Protein AF-A0A355FIH4-F1 (afdb_monomer_lite)

Foldseek 3Di:
DVVVVVVVVVVVVVVVVVVVLVVVQVVLVVVLVVLVVCCVPCLPVSLVVLVPDDLVSYDPVSSVSSVVSNVSSCVVPDDPPPDCVVVVVVVVVD

Sequence (94 aa):
MERDVFYLIIACLLFLFISCRQADNEAAFAVLRKWDTLLPQAPYSVKDSLAAFHPEKLSSGNRAYYGLLKTIADDKTYTPFASDSLINSVEKYY

Secondary structure (DSSP, 8-state):
-HHHHHHHHHHHHHHHHHHHHHHHHHHHHHHHHHHHHHTTT-HHHHHHHHHTS-GGGS-HHHHHHHHHHHHHHHHHT------THHHHHHHTT-

Structure (mmCIF, N/CA/C/O backbone):
data_AF-A0A355FIH4-F1
#
_entry.id   AF-A0A355FIH4-F1
#
loop_
_atom_site.group_PDB
_atom_site.id
_atom_site.type_symbol
_atom_site.label_atom_id
_atom_site.label_alt_id
_atom_site.label_comp_id
_atom_site.label_asym_id
_atom_site.label_entity_id
_atom_site.label_seq_id
_atom_site.pdbx_PDB_ins_code
_atom_site.Cartn_x
_atom_site.Cartn_y
_atom_site.Cartn_z
_atom_site.occupancy
_atom_site.B_iso_or_equiv
_atom_site.auth_seq_id
_atom_site.auth_comp_id
_atom_site.auth_asym_id
_atom_site.auth_atom_id
_atom_site.pdbx_PDB_model_num
ATOM 1 N N . MET A 1 1 ? 24.534 -3.593 -42.239 1.00 61.56 1 MET A N 1
ATOM 2 C CA . MET A 1 1 ? 25.039 -2.451 -41.449 1.00 61.56 1 MET A CA 1
ATOM 3 C C . MET A 1 1 ? 23.910 -1.512 -41.038 1.00 61.56 1 MET A C 1
ATOM 5 O O . MET A 1 1 ? 23.567 -1.535 -39.871 1.00 61.56 1 MET A O 1
ATOM 9 N N . GLU A 1 2 ? 23.253 -0.769 -41.940 1.00 73.69 2 GLU A N 1
ATOM 10 C CA . GLU A 1 2 ? 22.184 0.177 -41.529 1.00 73.69 2 GLU A CA 1
ATOM 11 C C . GLU A 1 2 ? 20.954 -0.498 -40.899 1.00 73.69 2 GLU A C 1
ATOM 13 O O . GLU A 1 2 ? 20.394 -0.015 -39.919 1.00 73.69 2 GLU A O 1
ATOM 18 N N . ARG A 1 3 ? 20.578 -1.676 -41.407 1.00 78.88 3 ARG A N 1
ATOM 19 C CA . ARG A 1 3 ? 19.464 -2.471 -40.874 1.00 78.88 3 ARG A CA 1
ATOM 20 C C . ARG A 1 3 ? 19.763 -3.035 -39.478 1.00 78.88 3 ARG A C 1
ATOM 22 O O . ARG A 1 3 ? 18.880 -3.069 -38.633 1.00 78.88 3 ARG A O 1
ATOM 29 N N . ASP A 1 4 ? 21.010 -3.429 -39.229 1.00 84.50 4 ASP A N 1
ATOM 30 C CA . ASP A 1 4 ? 21.460 -3.984 -37.943 1.00 84.50 4 ASP A CA 1
ATOM 31 C C . ASP A 1 4 ? 21.578 -2.884 -36.877 1.00 84.50 4 ASP A C 1
ATOM 33 O O . ASP A 1 4 ? 21.206 -3.089 -35.724 1.00 84.50 4 ASP A O 1
ATOM 37 N N . VAL A 1 5 ? 22.005 -1.682 -37.286 1.00 89.38 5 VAL A N 1
ATOM 38 C CA . VAL A 1 5 ? 21.992 -0.474 -36.445 1.00 89.38 5 VAL A CA 1
ATOM 39 C C . VAL A 1 5 ? 20.559 -0.093 -36.066 1.00 89.38 5 VAL A C 1
ATOM 41 O O . VAL A 1 5 ? 20.296 0.221 -34.908 1.00 89.38 5 VAL A O 1
ATOM 44 N N . PHE A 1 6 ? 19.607 -0.191 -36.998 1.00 91.06 6 PHE A N 1
ATOM 45 C CA . PHE A 1 6 ? 18.195 0.072 -36.713 1.00 91.06 6 PHE A CA 1
ATOM 46 C C . PHE A 1 6 ? 17.608 -0.904 -35.676 1.00 91.06 6 PHE A C 1
ATOM 48 O O . PHE A 1 6 ? 16.950 -0.473 -34.727 1.00 91.06 6 PHE A O 1
ATOM 55 N N . TYR A 1 7 ? 17.902 -2.206 -35.787 1.00 91.88 7 TYR A N 1
ATOM 56 C CA . TYR A 1 7 ? 17.487 -3.194 -34.780 1.00 91.88 7 TYR A CA 1
ATOM 57 C C . TYR A 1 7 ? 18.135 -2.955 -33.411 1.00 91.88 7 TYR A C 1
ATOM 59 O O . TYR A 1 7 ? 17.464 -3.108 -32.391 1.00 91.88 7 TYR A O 1
ATOM 67 N N . LEU A 1 8 ? 19.401 -2.527 -33.371 1.00 91.62 8 LEU A N 1
ATOM 68 C CA . LEU A 1 8 ? 20.079 -2.147 -32.127 1.00 91.62 8 LEU A CA 1
ATOM 69 C C . LEU A 1 8 ? 19.428 -0.934 -31.452 1.00 91.62 8 LEU A C 1
ATOM 71 O O . LEU A 1 8 ? 19.257 -0.937 -30.235 1.00 91.62 8 LEU A O 1
ATOM 75 N N . ILE A 1 9 ? 19.016 0.076 -32.222 1.00 91.06 9 ILE A N 1
ATOM 76 C CA . ILE A 1 9 ? 18.316 1.252 -31.687 1.00 91.06 9 ILE A CA 1
ATOM 77 C C . ILE A 1 9 ? 16.963 0.847 -31.091 1.00 91.06 9 ILE A C 1
ATOM 79 O O . ILE A 1 9 ? 16.651 1.238 -29.967 1.00 91.06 9 ILE A O 1
ATOM 83 N N . ILE A 1 10 ? 16.184 0.020 -31.798 1.00 89.50 10 ILE A N 1
ATOM 84 C CA . ILE A 1 10 ? 14.903 -0.491 -31.284 1.00 89.50 10 ILE A CA 1
ATOM 85 C C . ILE A 1 10 ? 15.116 -1.311 -30.006 1.00 89.50 10 ILE A C 1
ATOM 87 O O . ILE A 1 10 ? 14.385 -1.123 -29.034 1.00 89.50 10 ILE A O 1
ATOM 91 N N . ALA A 1 11 ? 16.128 -2.181 -29.976 1.00 88.25 11 ALA A N 1
ATOM 92 C CA . ALA A 1 11 ? 16.458 -2.962 -28.789 1.00 88.25 11 ALA A CA 1
ATOM 93 C C . ALA A 1 11 ? 16.817 -2.055 -27.599 1.00 88.25 11 ALA A C 1
ATOM 95 O O . ALA A 1 11 ? 16.256 -2.226 -26.518 1.00 88.25 11 ALA A O 1
ATOM 96 N N . CYS A 1 12 ? 17.670 -1.044 -27.798 1.00 86.56 12 CYS A N 1
ATOM 97 C CA . CYS 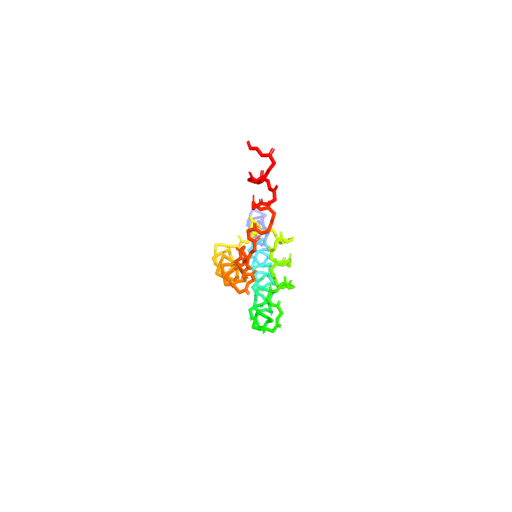A 1 12 ? 18.002 -0.057 -26.766 1.00 86.56 12 CYS A CA 1
ATOM 98 C C . CYS A 1 12 ? 16.765 0.682 -26.239 1.00 86.56 12 CYS A C 1
ATOM 100 O O . CYS A 1 12 ? 16.614 0.825 -25.028 1.00 86.56 12 CYS A O 1
ATOM 102 N N . LEU A 1 13 ? 15.856 1.112 -27.120 1.00 85.81 13 LEU A N 1
ATOM 103 C CA . LEU A 1 13 ? 14.619 1.781 -26.708 1.00 85.81 13 LEU A CA 1
ATOM 104 C C . LEU A 1 13 ? 13.739 0.863 -25.848 1.00 85.81 13 LEU A C 1
ATOM 106 O O . LEU A 1 13 ? 13.235 1.303 -24.818 1.00 85.81 13 LEU A O 1
ATOM 110 N N . LEU A 1 14 ? 13.604 -0.418 -26.209 1.00 82.88 14 LEU A N 1
ATOM 111 C CA . LEU A 1 14 ? 12.857 -1.398 -25.413 1.00 82.88 14 LEU A CA 1
ATOM 112 C C . LEU A 1 14 ? 13.477 -1.621 -24.023 1.00 82.88 14 LEU A C 1
ATOM 114 O O . LEU A 1 14 ? 12.741 -1.702 -23.039 1.00 82.88 14 LEU A O 1
ATOM 118 N N . PHE A 1 15 ? 14.809 -1.662 -23.914 1.00 78.69 15 PHE A N 1
ATOM 119 C CA . PHE A 1 15 ? 15.489 -1.798 -22.620 1.00 78.69 15 PHE A CA 1
ATOM 120 C C . PHE A 1 15 ? 15.247 -0.601 -21.689 1.00 78.69 15 PHE A C 1
ATOM 122 O O . PHE A 1 15 ? 15.076 -0.796 -20.483 1.00 78.69 15 PHE A O 1
ATOM 129 N N . LEU A 1 16 ? 15.145 0.620 -22.227 1.00 79.81 16 LEU A N 1
ATOM 130 C CA . LEU A 1 16 ? 14.843 1.814 -21.426 1.00 79.81 16 LEU A CA 1
ATOM 131 C C . LEU A 1 16 ? 13.450 1.745 -20.775 1.00 79.81 16 LEU A C 1
ATOM 133 O O . LEU A 1 16 ? 13.300 2.115 -19.608 1.00 79.81 16 LEU A O 1
ATOM 137 N N . PHE A 1 17 ? 12.444 1.213 -21.479 1.00 76.25 17 PHE A N 1
ATOM 138 C CA . PHE A 1 17 ? 11.093 1.044 -20.923 1.00 76.25 17 PHE A CA 1
ATOM 139 C C . PHE A 1 17 ? 11.049 0.040 -19.763 1.00 76.25 17 PHE A C 1
ATOM 141 O O . PHE A 1 17 ? 10.301 0.239 -18.804 1.00 76.25 17 PHE A O 1
ATOM 148 N N . ILE A 1 18 ? 11.856 -1.023 -19.822 1.00 76.94 18 ILE A N 1
ATOM 149 C CA . ILE A 1 18 ? 11.904 -2.046 -18.767 1.00 76.94 18 ILE A CA 1
ATOM 150 C C . ILE A 1 18 ? 12.547 -1.473 -17.497 1.00 76.94 18 ILE A C 1
ATOM 152 O O . ILE A 1 18 ? 11.988 -1.630 -16.410 1.00 76.94 18 ILE A O 1
ATOM 156 N N . SER A 1 19 ? 13.665 -0.751 -17.629 1.00 73.81 19 SER A N 1
ATOM 157 C CA . SER A 1 19 ? 14.332 -0.111 -16.486 1.00 73.81 19 SER A CA 1
ATOM 158 C C . SER A 1 19 ? 13.458 0.939 -15.804 1.00 73.81 19 SER A C 1
ATOM 160 O O . SER A 1 19 ? 13.406 0.981 -14.576 1.00 73.81 19 SER A O 1
ATOM 162 N N . CYS A 1 20 ? 12.737 1.758 -16.574 1.00 76.94 20 CYS A N 1
ATOM 163 C CA . CYS A 1 20 ? 11.854 2.781 -16.012 1.00 76.94 20 CYS A CA 1
ATOM 164 C C . CYS A 1 20 ? 10.726 2.150 -15.175 1.00 76.94 20 CYS A C 1
ATOM 166 O O . CYS A 1 20 ? 10.505 2.532 -14.028 1.00 76.94 20 CYS A O 1
ATOM 168 N N . ARG A 1 21 ? 10.105 1.077 -15.685 1.00 84.44 21 ARG A N 1
ATOM 169 C CA . ARG A 1 21 ? 9.052 0.345 -14.966 1.00 84.44 21 ARG A CA 1
ATOM 170 C C . ARG A 1 21 ? 9.549 -0.310 -13.672 1.00 84.44 21 ARG A C 1
ATOM 172 O O . ARG A 1 21 ? 8.788 -0.420 -12.710 1.00 84.44 21 ARG A O 1
ATOM 179 N N . GLN A 1 22 ? 10.800 -0.769 -13.640 1.00 85.88 22 GLN A N 1
ATOM 180 C CA . GLN A 1 22 ? 11.400 -1.339 -12.434 1.00 85.88 22 GLN A CA 1
ATOM 181 C C . GLN A 1 22 ? 11.660 -0.268 -11.366 1.00 85.88 22 GLN A C 1
ATOM 183 O O . GLN A 1 22 ? 11.340 -0.501 -10.201 1.00 85.88 22 GLN A O 1
ATOM 188 N N . ALA A 1 23 ? 12.164 0.903 -11.763 1.00 87.19 23 ALA A N 1
ATOM 189 C CA . ALA A 1 23 ? 12.400 2.020 -10.850 1.00 87.19 23 ALA A CA 1
ATOM 190 C C . ALA A 1 23 ? 11.099 2.506 -10.187 1.00 87.19 23 ALA A C 1
ATOM 192 O O . ALA A 1 23 ? 11.047 2.655 -8.966 1.00 87.19 23 ALA A O 1
ATOM 193 N N . ASP A 1 24 ? 10.021 2.661 -10.963 1.00 88.50 24 ASP A N 1
ATOM 194 C CA . ASP A 1 24 ? 8.703 3.040 -10.435 1.00 88.50 24 ASP A CA 1
ATOM 195 C C . ASP A 1 24 ? 8.171 2.009 -9.431 1.00 88.50 24 ASP A C 1
ATOM 197 O O . ASP A 1 24 ? 7.611 2.349 -8.384 1.00 88.50 24 ASP A O 1
ATOM 201 N N . ASN A 1 25 ? 8.369 0.724 -9.732 1.00 91.56 25 ASN A N 1
ATOM 202 C CA . ASN A 1 25 ? 7.958 -0.362 -8.855 1.00 91.56 25 ASN A CA 1
ATOM 203 C C . ASN A 1 25 ? 8.716 -0.343 -7.517 1.00 91.56 25 ASN A C 1
ATOM 205 O O . ASN A 1 25 ? 8.125 -0.571 -6.461 1.00 91.56 25 ASN A O 1
ATOM 209 N N . GLU A 1 26 ? 10.012 -0.056 -7.549 1.00 93.81 26 GLU A N 1
ATOM 210 C CA . GLU A 1 26 ? 10.851 0.018 -6.356 1.00 93.81 26 GLU A CA 1
ATOM 211 C C . GLU A 1 26 ? 10.533 1.259 -5.510 1.00 93.81 26 GLU A C 1
ATOM 213 O O . GLU A 1 26 ? 10.398 1.162 -4.287 1.00 93.81 26 GLU A O 1
ATOM 218 N N . ALA A 1 27 ? 10.290 2.403 -6.156 1.00 94.19 27 ALA A N 1
ATOM 219 C CA . ALA A 1 27 ? 9.839 3.623 -5.493 1.00 94.19 27 ALA A CA 1
ATOM 220 C C . ALA A 1 27 ? 8.494 3.415 -4.777 1.00 94.19 27 ALA A C 1
ATOM 222 O O . ALA A 1 27 ? 8.345 3.765 -3.604 1.00 94.19 27 ALA A O 1
ATOM 223 N N . ALA A 1 28 ? 7.528 2.780 -5.447 1.00 94.69 28 ALA A N 1
ATOM 224 C CA . ALA A 1 28 ? 6.246 2.445 -4.840 1.00 94.69 28 ALA A CA 1
ATOM 225 C C . ALA A 1 28 ? 6.403 1.482 -3.649 1.00 94.69 28 ALA A C 1
ATOM 227 O O . ALA A 1 28 ? 5.770 1.673 -2.609 1.00 94.69 28 ALA A O 1
ATOM 228 N N . PHE A 1 29 ? 7.283 0.484 -3.760 1.00 96.69 29 PHE A N 1
ATOM 229 C CA . PHE A 1 29 ? 7.563 -0.444 -2.665 1.00 96.69 29 PHE A CA 1
ATOM 230 C C . PHE A 1 29 ? 8.176 0.262 -1.445 1.00 96.69 29 PHE A C 1
ATOM 232 O O . PHE A 1 29 ? 7.797 -0.027 -0.309 1.00 96.69 29 PHE A O 1
ATOM 239 N N . ALA A 1 30 ? 9.077 1.224 -1.659 1.00 97.12 30 ALA A N 1
ATOM 240 C CA . ALA A 1 30 ? 9.677 2.008 -0.582 1.00 97.12 30 ALA A CA 1
ATOM 241 C C . ALA A 1 30 ? 8.632 2.825 0.199 1.00 97.12 30 ALA A C 1
ATOM 243 O O . ALA A 1 30 ? 8.674 2.864 1.431 1.00 97.12 30 ALA A O 1
ATOM 244 N N . VAL A 1 31 ? 7.659 3.426 -0.499 1.00 96.38 31 VAL A N 1
ATOM 245 C CA . VAL A 1 31 ? 6.539 4.145 0.135 1.00 96.38 31 VAL A CA 1
ATOM 246 C C . VAL A 1 31 ? 5.674 3.195 0.966 1.00 96.38 31 VAL A C 1
ATOM 248 O O . VAL A 1 31 ? 5.401 3.489 2.130 1.00 96.38 31 VAL A O 1
ATOM 251 N N . LEU A 1 32 ? 5.301 2.033 0.416 1.00 97.44 32 LEU A N 1
ATOM 252 C CA . LEU A 1 32 ? 4.516 1.028 1.145 1.00 97.44 32 LEU A CA 1
ATOM 253 C C . LEU A 1 32 ? 5.252 0.541 2.401 1.00 97.44 32 LEU A C 1
ATOM 255 O O . LEU A 1 32 ? 4.660 0.468 3.474 1.00 97.44 32 LEU A O 1
ATOM 259 N N . ARG A 1 33 ? 6.563 0.287 2.305 1.00 97.81 33 ARG A N 1
ATOM 260 C CA . ARG A 1 33 ? 7.383 -0.100 3.463 1.00 97.81 33 ARG A CA 1
ATOM 261 C C . ARG A 1 33 ? 7.409 0.994 4.532 1.00 97.81 33 ARG A C 1
ATOM 263 O O . ARG A 1 33 ? 7.338 0.692 5.718 1.00 97.81 33 ARG A O 1
ATOM 270 N N . LYS A 1 34 ? 7.487 2.268 4.139 1.00 97.44 34 LYS A N 1
ATOM 271 C CA . LYS A 1 34 ? 7.412 3.383 5.093 1.00 97.44 34 LYS A CA 1
ATOM 272 C C . LYS A 1 34 ? 6.084 3.365 5.851 1.00 97.44 34 LYS A C 1
ATOM 274 O O . LYS A 1 34 ? 6.085 3.508 7.071 1.00 97.44 34 LYS A O 1
ATOM 279 N N . TRP A 1 35 ? 4.964 3.164 5.163 1.00 97.88 35 TRP A N 1
ATOM 280 C CA . TRP A 1 35 ? 3.666 3.063 5.831 1.00 97.88 35 TRP A CA 1
ATOM 281 C C . TRP A 1 35 ? 3.568 1.868 6.765 1.00 97.88 35 TRP A C 1
ATOM 283 O O . TRP A 1 35 ? 3.056 2.042 7.863 1.00 97.88 35 TRP A O 1
ATOM 293 N N . ASP A 1 36 ? 4.120 0.717 6.394 1.00 97.88 36 ASP A N 1
ATOM 294 C CA . ASP A 1 36 ? 4.192 -0.449 7.278 1.00 97.88 36 ASP A CA 1
ATOM 295 C C . ASP A 1 36 ? 4.902 -0.121 8.603 1.00 97.88 36 ASP A C 1
ATOM 297 O O . ASP A 1 36 ? 4.380 -0.385 9.683 1.00 97.88 36 ASP A O 1
ATOM 301 N N . THR A 1 37 ? 6.032 0.594 8.548 1.00 97.38 37 THR A N 1
ATOM 302 C CA . THR A 1 37 ? 6.738 1.016 9.774 1.00 97.38 37 THR A CA 1
ATOM 303 C C . THR A 1 37 ? 5.953 2.018 10.630 1.00 97.38 37 THR A C 1
ATOM 305 O O . THR A 1 37 ? 6.127 2.052 11.847 1.00 97.38 37 THR A O 1
ATOM 308 N N . LEU A 1 38 ? 5.088 2.832 10.013 1.00 97.12 38 LEU A N 1
ATOM 309 C CA . LEU A 1 38 ? 4.265 3.839 10.697 1.00 97.12 38 LEU A CA 1
ATOM 310 C C . LEU A 1 38 ? 2.928 3.278 11.196 1.00 97.12 38 LEU A C 1
ATOM 312 O O . LEU A 1 38 ? 2.329 3.840 12.113 1.00 97.12 38 LEU A O 1
ATOM 316 N N . LEU A 1 39 ? 2.472 2.167 10.619 1.00 95.56 39 LEU A N 1
ATOM 317 C CA . LEU A 1 39 ? 1.184 1.532 10.879 1.00 95.56 39 LEU A CA 1
ATOM 318 C C . LEU A 1 39 ? 0.917 1.247 12.370 1.00 95.56 39 LEU A C 1
ATOM 320 O O . LEU A 1 39 ? -0.218 1.454 12.803 1.00 95.56 39 LEU A O 1
ATOM 324 N N . PRO A 1 40 ? 1.905 0.825 13.192 1.00 94.81 40 PRO A N 1
ATOM 325 C CA . PRO A 1 40 ? 1.682 0.608 14.621 1.00 94.81 40 PRO A CA 1
ATOM 326 C C . PRO A 1 40 ? 1.484 1.905 15.414 1.00 94.81 40 PRO A C 1
ATOM 328 O O . PRO A 1 40 ? 0.834 1.882 16.453 1.00 94.81 40 PRO A O 1
ATOM 331 N N . GLN A 1 41 ? 2.065 3.016 14.952 1.00 96.31 41 GLN A N 1
ATOM 332 C CA . GLN A 1 41 ? 2.146 4.278 15.696 1.00 96.31 41 GLN A CA 1
ATOM 333 C C . GLN A 1 41 ? 1.033 5.255 15.301 1.00 96.31 41 GLN A C 1
ATOM 335 O O . GLN A 1 41 ? 0.507 5.969 16.148 1.00 96.31 41 GLN A O 1
ATOM 340 N N . ALA A 1 42 ? 0.673 5.289 14.016 1.00 96.00 42 ALA A N 1
ATOM 341 C CA . ALA A 1 42 ? -0.277 6.248 13.457 1.00 96.00 42 ALA A CA 1
ATOM 342 C C . ALA A 1 42 ? -1.219 5.585 12.429 1.00 96.00 42 ALA A C 1
ATOM 344 O O . ALA A 1 42 ? -1.197 5.941 11.246 1.00 96.00 42 ALA A O 1
ATOM 345 N N . PRO A 1 43 ? -2.068 4.625 12.849 1.00 95.56 43 PRO A N 1
ATOM 346 C CA . PRO A 1 43 ? -2.901 3.849 11.929 1.00 95.56 43 PRO A CA 1
ATOM 347 C C . PRO A 1 43 ? -3.906 4.710 11.144 1.00 95.56 43 PRO A C 1
ATOM 349 O O . PRO A 1 43 ? -4.129 4.446 9.966 1.00 95.56 43 PRO A O 1
ATOM 352 N N . TYR A 1 44 ? -4.447 5.779 11.744 1.00 95.62 44 TYR A N 1
ATOM 353 C CA . TYR A 1 44 ? -5.347 6.721 11.061 1.00 95.62 44 TYR A CA 1
ATOM 354 C C . TYR A 1 44 ? -4.649 7.473 9.922 1.00 95.62 44 TYR A C 1
ATOM 356 O O . TYR A 1 44 ? -5.127 7.463 8.793 1.00 95.62 44 TYR A O 1
ATOM 364 N N . SER A 1 45 ? -3.467 8.044 10.172 1.00 96.12 45 SER A N 1
ATOM 365 C CA . SER A 1 45 ? -2.709 8.767 9.142 1.00 96.12 45 SER A CA 1
ATOM 366 C C . SER A 1 45 ? -2.268 7.855 7.995 1.00 96.12 45 SER A C 1
ATOM 368 O O . SER A 1 45 ? -2.230 8.273 6.835 1.00 96.12 45 SER A O 1
ATOM 370 N N . VAL A 1 46 ? -1.935 6.600 8.308 1.00 97.19 46 VAL A N 1
ATOM 371 C CA . VAL A 1 46 ? -1.601 5.598 7.292 1.00 97.19 46 VAL A CA 1
ATOM 372 C C . VAL A 1 46 ? -2.835 5.221 6.474 1.00 97.19 46 VAL A C 1
ATOM 374 O O . VAL A 1 46 ? -2.742 5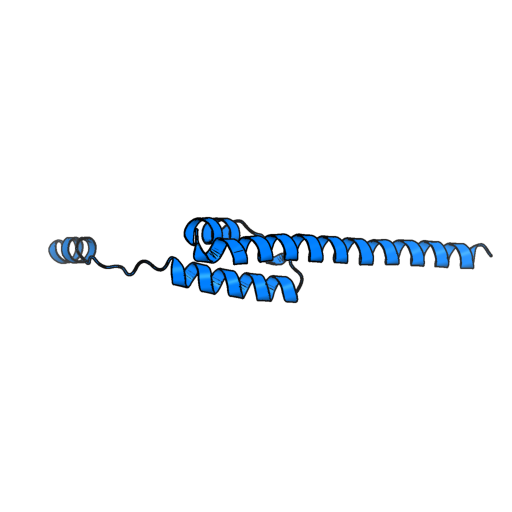.188 5.250 1.00 97.19 46 VAL A O 1
ATOM 377 N N . LYS A 1 47 ? -3.995 5.011 7.107 1.00 96.75 47 LYS A N 1
ATOM 378 C CA . LYS A 1 47 ? -5.265 4.766 6.407 1.00 96.75 47 LYS A CA 1
ATOM 379 C C . LYS A 1 47 ? -5.620 5.896 5.443 1.00 96.75 47 LYS A C 1
ATOM 381 O O . LYS A 1 47 ? -5.918 5.616 4.285 1.00 96.75 47 LYS A O 1
ATOM 386 N N . ASP A 1 48 ? -5.519 7.147 5.884 1.00 96.19 48 ASP A N 1
ATOM 387 C CA . ASP A 1 48 ? -5.791 8.315 5.037 1.00 96.19 48 ASP A CA 1
ATOM 388 C C . ASP A 1 48 ? -4.831 8.374 3.841 1.00 96.19 48 ASP A C 1
ATOM 390 O O . ASP A 1 48 ? -5.244 8.583 2.700 1.00 96.19 48 ASP A O 1
ATOM 394 N N . SER A 1 49 ? -3.545 8.103 4.082 1.00 95.94 49 SER A N 1
ATOM 395 C CA . SER A 1 49 ? -2.533 8.045 3.021 1.00 95.94 49 SER A CA 1
ATOM 396 C C . SER A 1 49 ? -2.815 6.924 2.014 1.00 95.94 49 SER A C 1
ATOM 398 O O . SER A 1 49 ? -2.694 7.130 0.807 1.00 95.94 49 SER A O 1
ATOM 400 N N . LEU A 1 50 ? -3.217 5.743 2.495 1.00 96.12 50 LEU A N 1
ATOM 401 C CA . LEU A 1 50 ? -3.590 4.600 1.659 1.00 96.12 50 LEU A CA 1
ATOM 402 C C . LEU A 1 50 ? -4.861 4.875 0.845 1.00 96.12 50 LEU A C 1
ATOM 404 O O . LEU A 1 50 ? -4.967 4.391 -0.283 1.00 96.12 50 LEU A O 1
ATOM 408 N N . ALA A 1 51 ? -5.810 5.643 1.386 1.00 94.81 51 ALA A N 1
ATOM 409 C CA . ALA A 1 51 ? -7.036 6.034 0.692 1.00 94.81 51 ALA A CA 1
ATOM 410 C C . ALA A 1 51 ? -6.776 7.040 -0.441 1.00 94.81 51 ALA A C 1
ATOM 412 O O . ALA A 1 51 ? -7.436 6.977 -1.475 1.00 94.81 51 ALA A O 1
ATOM 413 N N . ALA A 1 52 ? -5.794 7.930 -0.274 1.00 93.50 52 ALA A N 1
ATOM 414 C CA . ALA A 1 52 ? -5.376 8.881 -1.306 1.00 93.50 52 ALA A CA 1
ATOM 415 C C . ALA A 1 52 ? -4.468 8.265 -2.392 1.00 93.50 52 ALA A C 1
ATOM 417 O O . ALA A 1 52 ? -4.102 8.940 -3.355 1.00 93.50 52 ALA A O 1
ATOM 418 N N . PHE A 1 53 ? -4.058 7.004 -2.237 1.00 92.69 53 PHE A N 1
ATOM 419 C CA . PHE A 1 53 ? -3.140 6.338 -3.155 1.00 92.69 53 PHE A CA 1
ATOM 420 C C . PHE A 1 53 ? -3.864 5.705 -4.354 1.00 92.69 53 PHE A C 1
ATOM 422 O O . PHE A 1 53 ? -5.036 5.355 -4.273 1.00 92.69 53 PHE A O 1
ATOM 429 N N . HIS A 1 54 ?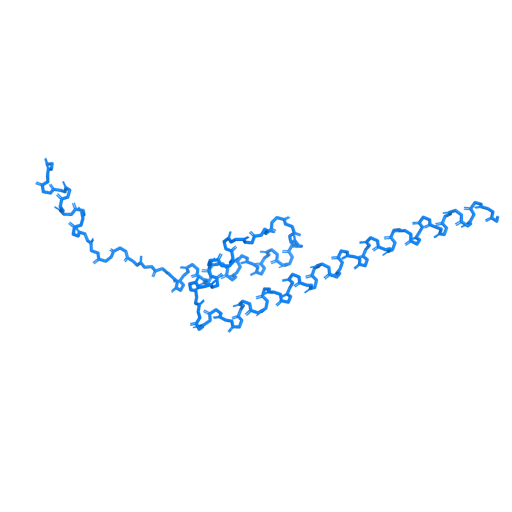 -3.138 5.511 -5.459 1.00 91.75 54 HIS A N 1
ATOM 430 C CA . HIS A 1 54 ? -3.642 4.965 -6.728 1.00 91.75 54 HIS A CA 1
ATOM 431 C C . HIS A 1 54 ? -3.173 3.510 -6.945 1.00 91.75 54 HIS A C 1
ATOM 433 O O . HIS A 1 54 ? -2.189 3.273 -7.661 1.00 91.75 54 HIS A O 1
ATOM 439 N N . PRO A 1 55 ? -3.816 2.503 -6.317 1.00 90.94 55 PRO A N 1
ATOM 440 C CA . PRO A 1 55 ? -3.358 1.113 -6.360 1.00 90.94 55 PRO A CA 1
ATOM 441 C C . PRO A 1 55 ? -3.407 0.489 -7.763 1.00 90.94 55 PRO A C 1
ATOM 443 O O . PRO A 1 55 ? -2.699 -0.485 -8.037 1.00 90.94 55 PRO A O 1
ATOM 446 N N . GLU A 1 56 ? -4.201 1.048 -8.677 1.00 91.12 56 GLU A N 1
ATOM 447 C CA . GLU A 1 56 ? -4.328 0.618 -10.069 1.00 91.12 56 GLU A CA 1
ATOM 448 C C . GLU A 1 56 ? -3.035 0.777 -10.882 1.00 91.12 56 GLU A C 1
ATOM 450 O O . GLU A 1 56 ? -2.847 0.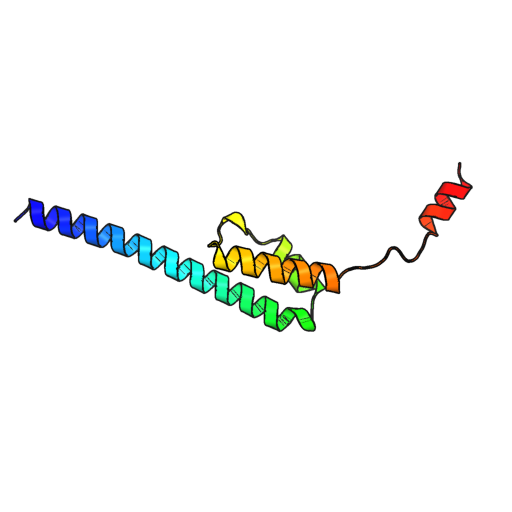071 -11.874 1.00 91.12 56 GLU A O 1
ATOM 455 N N . LYS A 1 57 ? -2.119 1.645 -10.437 1.00 88.44 57 LYS A N 1
ATOM 456 C CA . LYS A 1 57 ? -0.818 1.879 -11.084 1.00 88.44 57 LYS A CA 1
ATOM 457 C C . LYS A 1 57 ? 0.293 0.972 -10.553 1.00 88.44 57 LYS A C 1
ATOM 459 O O . LYS A 1 57 ? 1.376 0.920 -11.129 1.00 88.44 57 LYS A O 1
ATOM 464 N N . LEU A 1 58 ? 0.036 0.243 -9.468 1.00 92.75 58 LEU A N 1
ATOM 465 C CA . LEU A 1 58 ? 1.016 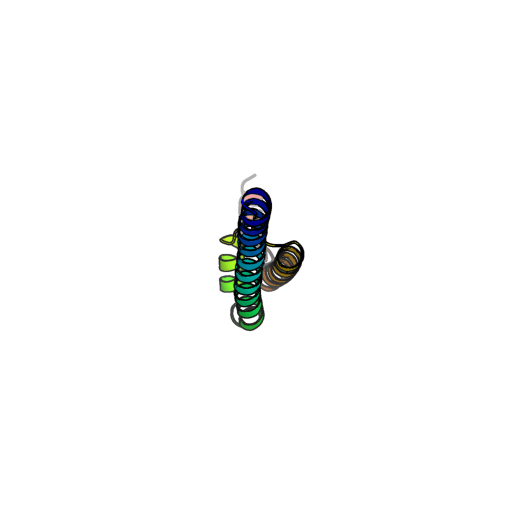-0.648 -8.857 1.00 92.75 58 LEU A CA 1
ATOM 466 C C . LEU A 1 58 ? 1.192 -1.933 -9.661 1.00 92.75 58 LEU A C 1
ATOM 468 O O . LEU A 1 58 ? 0.239 -2.452 -10.253 1.00 92.75 58 LEU A O 1
ATOM 472 N N . SER A 1 59 ? 2.403 -2.493 -9.588 1.00 94.00 59 SER A N 1
ATOM 473 C CA . SER A 1 59 ? 2.637 -3.891 -9.945 1.00 94.00 59 SER A CA 1
ATOM 474 C C . SER A 1 59 ? 1.759 -4.818 -9.100 1.00 94.00 59 SER A C 1
ATOM 476 O O . SER A 1 59 ? 1.274 -4.441 -8.031 1.00 94.00 59 SER A O 1
ATOM 478 N N . SER A 1 60 ? 1.576 -6.058 -9.551 1.00 93.69 60 SER A N 1
ATOM 479 C CA . SER A 1 60 ? 0.792 -7.059 -8.818 1.00 93.69 60 SER A CA 1
ATOM 480 C C . SER A 1 60 ? 1.294 -7.270 -7.385 1.00 93.69 60 SER A C 1
ATOM 482 O O . SER A 1 60 ? 0.486 -7.298 -6.459 1.00 93.69 60 SER A O 1
ATOM 484 N N . GLY A 1 61 ? 2.614 -7.348 -7.187 1.00 95.31 61 GLY A N 1
ATOM 485 C CA . GLY A 1 61 ? 3.227 -7.524 -5.867 1.00 95.31 61 GLY A CA 1
ATOM 486 C C . GLY A 1 61 ? 2.975 -6.336 -4.937 1.00 95.31 61 GLY A C 1
ATOM 487 O O . GLY A 1 61 ? 2.492 -6.514 -3.820 1.00 95.31 61 GLY A O 1
ATOM 488 N N . ASN A 1 62 ? 3.205 -5.113 -5.419 1.00 96.75 62 ASN A N 1
ATOM 489 C CA . ASN A 1 62 ? 2.943 -3.913 -4.625 1.00 96.75 62 ASN A CA 1
ATOM 490 C C . ASN A 1 62 ? 1.449 -3.715 -4.352 1.00 96.75 62 ASN A C 1
ATOM 492 O O . ASN A 1 62 ? 1.086 -3.243 -3.280 1.00 96.75 62 ASN A O 1
ATOM 496 N N . ARG A 1 63 ? 0.569 -4.104 -5.281 1.00 96.81 63 ARG A N 1
ATOM 497 C CA . ARG A 1 63 ? -0.884 -4.057 -5.072 1.00 96.81 63 ARG A CA 1
ATOM 498 C C . ARG A 1 63 ? -1.336 -5.039 -3.995 1.00 96.81 63 ARG A C 1
ATOM 500 O O . ARG A 1 63 ? -2.172 -4.681 -3.169 1.00 96.81 63 ARG A O 1
ATOM 507 N N . ALA A 1 64 ? -0.776 -6.247 -3.979 1.00 97.81 64 ALA A N 1
ATOM 508 C CA . ALA A 1 64 ? -1.033 -7.210 -2.913 1.00 97.81 64 ALA A CA 1
ATOM 509 C C . ALA A 1 64 ? -0.560 -6.663 -1.558 1.00 97.81 64 ALA A C 1
ATOM 511 O O . ALA A 1 64 ? -1.309 -6.703 -0.582 1.00 97.81 64 ALA A O 1
ATOM 512 N N . TYR A 1 65 ? 0.639 -6.072 -1.514 1.00 98.00 65 TYR A N 1
ATOM 513 C CA . TYR A 1 65 ? 1.171 -5.496 -0.282 1.00 98.00 65 TYR A CA 1
ATOM 514 C C . TYR A 1 65 ? 0.356 -4.289 0.210 1.00 98.00 65 TYR A C 1
ATOM 516 O O . TYR A 1 65 ? 0.025 -4.200 1.389 1.00 98.00 65 TYR A O 1
ATOM 524 N N . TYR A 1 66 ? -0.067 -3.413 -0.704 1.00 98.12 66 TYR A N 1
ATOM 525 C CA . TYR A 1 66 ? -1.025 -2.343 -0.423 1.00 98.12 66 TYR A CA 1
ATOM 526 C C . TYR A 1 66 ? -2.320 -2.880 0.205 1.00 98.12 66 TYR A C 1
ATOM 528 O O . TYR A 1 66 ? -2.781 -2.345 1.211 1.00 98.12 66 TYR A O 1
ATOM 536 N N . GLY A 1 67 ? -2.892 -3.952 -0.356 1.00 97.62 67 GLY A N 1
ATOM 537 C CA . GLY A 1 67 ? -4.115 -4.567 0.167 1.00 97.62 67 GLY A CA 1
ATOM 538 C C . GLY A 1 67 ? -3.953 -5.090 1.595 1.00 97.62 67 GLY A C 1
ATOM 539 O O . GLY A 1 67 ? -4.846 -4.901 2.424 1.00 97.62 67 GLY A O 1
ATOM 540 N N . LEU A 1 68 ? -2.794 -5.679 1.906 1.00 98.19 68 LEU A N 1
ATOM 541 C CA . LEU A 1 68 ? -2.455 -6.108 3.262 1.00 98.19 68 LEU A CA 1
ATOM 542 C C . LEU A 1 68 ? -2.428 -4.920 4.232 1.00 98.19 68 LEU A C 1
ATOM 544 O O . LEU A 1 68 ? -3.135 -4.940 5.237 1.00 98.19 68 LEU A O 1
ATOM 548 N N . LEU A 1 69 ? -1.668 -3.867 3.909 1.00 98.12 69 LEU A N 1
ATOM 549 C CA . LEU A 1 69 ? -1.567 -2.675 4.758 1.00 98.12 69 LEU A CA 1
ATOM 550 C C . LEU A 1 69 ? -2.923 -2.003 4.965 1.00 98.12 69 LEU A C 1
ATOM 552 O O . LEU A 1 69 ? -3.247 -1.618 6.085 1.00 98.12 69 LEU A O 1
ATOM 556 N N . LYS A 1 70 ? -3.741 -1.916 3.909 1.00 97.69 70 LYS A N 1
ATOM 557 C CA . LYS A 1 70 ? -5.100 -1.374 3.990 1.00 97.69 70 LYS A CA 1
ATOM 558 C C . LYS A 1 70 ? -5.969 -2.180 4.950 1.00 97.69 70 LYS A C 1
ATOM 560 O O . LYS A 1 70 ? -6.628 -1.594 5.797 1.00 97.69 70 LYS A O 1
ATOM 565 N N . THR A 1 71 ? -5.931 -3.505 4.848 1.00 97.06 71 THR A N 1
ATOM 566 C CA . THR A 1 71 ? -6.715 -4.392 5.719 1.00 97.06 71 THR A CA 1
ATOM 567 C C . THR A 1 71 ? -6.332 -4.201 7.186 1.00 97.06 71 THR A C 1
ATOM 569 O O . THR A 1 71 ? -7.202 -4.054 8.038 1.00 97.06 71 THR A O 1
ATOM 572 N N . ILE A 1 72 ? -5.031 -4.129 7.480 1.00 97.19 72 ILE A N 1
ATOM 573 C CA . ILE A 1 72 ? -4.537 -3.914 8.846 1.00 97.19 72 ILE A CA 1
ATOM 574 C C . ILE A 1 72 ? -4.885 -2.503 9.347 1.00 97.19 72 ILE A C 1
ATOM 576 O O . ILE A 1 72 ? -5.250 -2.335 10.508 1.00 97.19 72 ILE A O 1
ATOM 580 N N . ALA A 1 73 ? -4.772 -1.477 8.498 1.00 96.81 73 ALA A N 1
ATOM 581 C CA . ALA A 1 73 ? -5.143 -0.110 8.858 1.00 96.81 73 ALA A CA 1
ATOM 582 C C . ALA A 1 73 ? -6.645 0.001 9.161 1.00 96.81 73 AL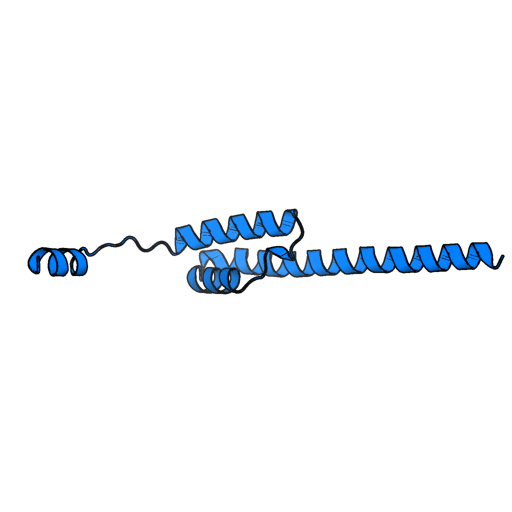A A C 1
ATOM 584 O O . ALA A 1 73 ? -7.032 0.636 10.141 1.00 96.81 73 ALA A O 1
ATOM 585 N N . ASP A 1 74 ? -7.489 -0.633 8.346 1.00 95.12 74 ASP A N 1
ATOM 586 C CA . ASP A 1 74 ? -8.938 -0.669 8.538 1.00 95.12 74 ASP A CA 1
ATOM 587 C C . ASP A 1 74 ? -9.310 -1.364 9.855 1.00 95.12 74 ASP A C 1
ATOM 589 O O . ASP A 1 74 ? -10.098 -0.808 10.615 1.00 95.12 74 ASP A O 1
ATOM 593 N N . ASP A 1 75 ? -8.681 -2.499 10.168 1.00 95.19 75 ASP A N 1
ATOM 594 C CA . ASP A 1 75 ? -8.850 -3.209 11.443 1.00 95.19 75 ASP A CA 1
ATOM 595 C C . ASP A 1 75 ? -8.433 -2.344 12.647 1.00 95.19 75 ASP A C 1
ATOM 597 O O . ASP A 1 75 ? -9.203 -2.137 13.582 1.00 95.19 75 ASP A O 1
ATOM 601 N N . LYS A 1 76 ? -7.246 -1.728 12.595 1.00 93.56 76 LYS A N 1
ATOM 602 C CA . LYS A 1 76 ? -6.724 -0.886 13.688 1.00 93.56 76 LYS A CA 1
ATOM 603 C C . LYS A 1 76 ? -7.501 0.408 13.917 1.00 93.56 76 LYS A C 1
ATOM 605 O O . LYS A 1 76 ? -7.434 0.975 15.004 1.00 93.56 76 LYS A O 1
ATOM 610 N N . THR A 1 77 ? -8.165 0.916 12.886 1.00 94.00 77 THR A N 1
ATOM 611 C CA . THR A 1 77 ? -8.975 2.145 12.951 1.00 94.00 77 THR A CA 1
ATOM 612 C C . THR A 1 77 ? -10.460 1.850 13.086 1.00 94.00 77 THR A C 1
ATOM 614 O O . THR A 1 77 ? -11.275 2.771 13.019 1.00 94.00 77 THR A O 1
ATOM 617 N N . TYR A 1 78 ? -10.828 0.580 13.251 1.00 88.50 78 TYR A N 1
ATOM 618 C CA . TYR A 1 78 ? -12.207 0.194 13.438 1.00 88.50 78 TYR A CA 1
ATOM 619 C C . TYR A 1 78 ? -12.732 0.781 14.749 1.00 88.50 78 TYR A C 1
ATOM 621 O O . TYR A 1 78 ? -12.300 0.420 15.845 1.00 88.50 78 TYR A O 1
ATOM 629 N N . THR A 1 79 ? -13.685 1.697 14.632 1.00 76.44 79 THR A N 1
ATOM 630 C CA . THR A 1 79 ? -14.471 2.191 15.753 1.00 76.44 79 THR A CA 1
ATOM 631 C C . THR A 1 79 ? -15.809 1.456 15.746 1.00 76.44 79 THR A C 1
ATOM 633 O O . THR A 1 79 ? -16.630 1.701 14.859 1.00 76.44 79 THR A O 1
ATOM 636 N N . PRO A 1 80 ? -16.064 0.534 16.695 1.00 71.06 80 PRO A N 1
ATOM 637 C CA . PRO A 1 80 ? -17.395 -0.035 16.827 1.00 71.06 80 PRO A CA 1
ATOM 638 C C . PRO A 1 80 ? -18.388 1.097 17.104 1.00 71.06 80 PRO A C 1
ATOM 640 O O . PRO A 1 80 ? -18.090 2.022 17.864 1.00 71.06 80 PRO A O 1
ATOM 643 N N . PHE A 1 81 ? -19.576 1.026 16.505 1.00 66.62 81 PHE A N 1
ATOM 644 C CA . PHE A 1 81 ? -20.683 1.917 16.847 1.00 66.62 81 PHE A CA 1
ATOM 645 C C . PHE A 1 81 ? -21.111 1.619 18.293 1.00 66.62 81 PHE A C 1
ATOM 647 O O . PHE A 1 81 ? -21.944 0.760 18.542 1.00 66.62 81 PHE A O 1
ATOM 654 N N . ALA A 1 82 ? -20.472 2.271 19.266 1.00 62.00 82 ALA A N 1
ATOM 655 C CA . ALA A 1 82 ? -20.631 1.965 20.690 1.00 62.00 82 ALA A CA 1
ATOM 656 C C . ALA A 1 82 ? -21.735 2.783 21.378 1.00 62.00 82 ALA A C 1
ATOM 658 O O . ALA A 1 82 ? -21.815 2.820 22.602 1.00 62.00 82 ALA A O 1
ATOM 659 N N . SER A 1 83 ? -22.582 3.479 20.624 1.00 61.09 83 SER A N 1
ATOM 660 C CA . SER A 1 83 ? -23.649 4.269 21.224 1.00 61.09 83 SER A CA 1
ATOM 661 C C . SER A 1 83 ? -24.832 4.360 20.272 1.00 61.09 83 SER A C 1
ATOM 663 O O . SER A 1 83 ? -24.896 5.239 19.408 1.00 61.09 83 SER A O 1
ATOM 665 N N . ASP A 1 84 ? -25.818 3.509 20.536 1.00 60.62 84 ASP A N 1
ATOM 666 C CA . ASP A 1 84 ? -27.184 3.610 20.031 1.00 60.62 84 ASP A CA 1
ATOM 667 C C . ASP A 1 84 ? -27.896 4.875 20.529 1.00 60.62 84 ASP A C 1
ATOM 669 O O . ASP A 1 84 ? -29.097 4.976 20.406 1.00 60.62 84 ASP A O 1
ATOM 673 N N . SER A 1 85 ? -27.226 5.891 21.079 1.00 68.38 85 SER A N 1
ATOM 674 C CA . SER A 1 85 ? -27.895 7.139 21.477 1.00 68.38 85 SER A CA 1
ATOM 675 C C . SER A 1 85 ? -28.635 7.788 20.304 1.00 68.38 85 SER A C 1
ATOM 677 O O . SER A 1 85 ? -29.763 8.243 20.470 1.00 68.38 85 SER A O 1
ATOM 679 N N . LEU A 1 86 ? -28.026 7.792 19.110 1.00 68.75 86 LEU A N 1
ATOM 680 C CA . LEU A 1 86 ? -28.672 8.285 17.893 1.00 68.75 86 LEU A CA 1
ATOM 681 C C . LEU A 1 86 ? -29.803 7.342 17.453 1.00 68.75 86 LEU A C 1
ATOM 683 O O . LEU A 1 86 ? -30.897 7.808 17.156 1.00 68.75 86 LEU A O 1
ATOM 687 N N . ILE A 1 87 ? -29.563 6.029 17.482 1.00 69.38 87 ILE A N 1
ATOM 688 C CA . ILE A 1 87 ? -30.548 4.998 17.121 1.00 69.38 87 ILE A CA 1
ATOM 689 C C . ILE A 1 87 ? -31.756 5.039 18.068 1.00 69.38 87 ILE A C 1
ATOM 691 O O . ILE A 1 87 ? -32.871 5.201 17.599 1.00 69.38 87 ILE A O 1
ATOM 695 N N . ASN A 1 88 ? -31.542 5.046 19.379 1.00 69.94 88 ASN A N 1
ATOM 696 C CA . ASN A 1 88 ? -32.551 5.223 20.424 1.00 69.94 88 ASN A CA 1
ATOM 697 C C . ASN A 1 88 ? -33.264 6.574 20.316 1.00 69.94 88 ASN A C 1
ATOM 699 O O . ASN A 1 88 ? -34.437 6.676 20.665 1.00 69.94 88 ASN A O 1
ATOM 703 N N . SER A 1 89 ? -32.580 7.636 19.870 1.00 74.50 89 SER A N 1
ATOM 704 C CA . SER A 1 89 ? -33.234 8.932 19.643 1.00 74.50 89 SER A CA 1
ATOM 705 C C . SER A 1 89 ? -34.168 8.909 18.431 1.00 74.50 89 SER A C 1
ATOM 707 O O . SER A 1 89 ? -35.212 9.552 18.468 1.00 74.50 89 SER A O 1
ATOM 709 N N . VAL A 1 90 ? -33.824 8.139 17.393 1.00 77.06 90 VAL A N 1
ATOM 710 C CA . VAL A 1 90 ? -34.663 7.914 16.207 1.00 77.06 90 VAL A CA 1
ATOM 711 C C . VAL A 1 90 ? -35.805 6.948 16.524 1.00 77.06 90 VAL A C 1
ATOM 713 O O . VAL A 1 90 ? -36.938 7.221 16.147 1.00 77.06 90 VAL A O 1
ATOM 716 N N . GLU A 1 91 ? -35.540 5.874 17.269 1.00 73.31 91 GLU A N 1
ATOM 717 C CA . GLU A 1 91 ? -36.549 4.929 17.759 1.00 73.31 91 GLU A CA 1
ATOM 718 C C . GLU A 1 91 ? -37.574 5.622 18.661 1.00 73.31 91 GLU A C 1
ATOM 720 O O . GLU A 1 91 ? -38.758 5.360 18.546 1.00 73.31 91 GLU A O 1
ATOM 725 N N . LYS A 1 92 ? -37.162 6.571 19.513 1.00 71.62 92 LYS A N 1
ATOM 726 C CA . LYS A 1 92 ? -38.106 7.371 20.315 1.00 71.62 92 LYS A CA 1
ATOM 727 C C . LYS A 1 92 ? -39.005 8.303 19.500 1.00 71.62 92 LYS A C 1
ATOM 729 O O . LYS A 1 92 ? -39.954 8.844 20.067 1.00 71.62 92 LYS A O 1
ATOM 734 N N . TYR A 1 93 ? -38.658 8.584 18.247 1.00 73.69 93 TYR A N 1
ATOM 735 C CA . TYR A 1 93 ? -39.359 9.557 17.412 1.00 73.69 93 TYR A CA 1
ATOM 736 C C . TYR A 1 93 ? -40.400 8.915 16.479 1.00 73.69 93 TYR A C 1
ATOM 738 O O . TYR A 1 93 ? -41.297 9.620 16.018 1.00 73.69 93 TYR A O 1
ATOM 746 N N . TYR A 1 94 ? -40.295 7.609 16.213 1.00 62.25 94 TYR A N 1
ATOM 747 C CA . TYR A 1 94 ? -41.235 6.823 15.402 1.00 62.25 94 TYR A CA 1
ATOM 748 C C . TYR A 1 94 ? -42.062 5.872 16.269 1.00 62.25 94 TYR A C 1
ATOM 750 O O . TYR A 1 94 ? -43.213 5.591 15.866 1.00 62.25 94 TYR A O 1
#

Radius of gyration: 23.49 Å; chains: 1; bounding box: 66×17×63 Å

pLDDT: mean 87.84, std 10.94, range [60.62, 98.19]